Protein AF-A0A3D0S1V7-F1 (afdb_monomer_lite)

Radius of gyration: 27.57 Å; chains: 1; bounding box: 66×27×73 Å

Secondary structure (DSSP, 8-state):
--S-EEEE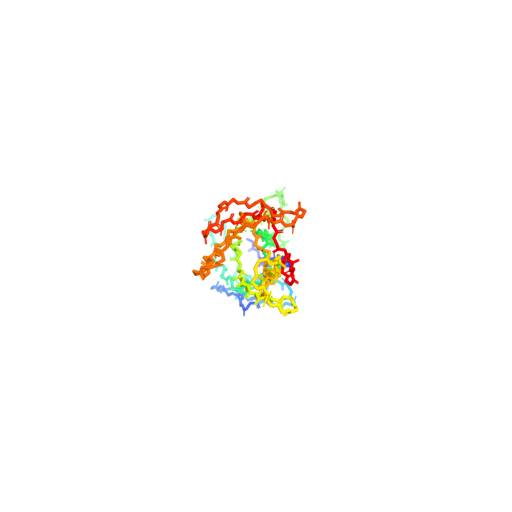EPPTTEEEEEEEETTEEEEEETTEEEEEESSPPPTT-PPPPEEEEEEEPGGG-SEEEEEEEEE-SS--S-GGGSEEEEEEE------EEEEEEEES---TTS--EEEEEEEE-SSS-B-S-EEEEEEPPTT--------SSEEEEESSEEEEEE-S-B-TT-B-

Foldseek 3Di:
DAFKKKKKQFDPQWFWDDKDWVQWDWDDDTRIIIITHNDDDDPPDDDTDIDTDTDGGQVCPQKGKIKMFIDDPDDDPCRPPRMDMDMDGDDFFWDKDKDKDWPDDDDQPDDTDIDIKIWTQGSFKAADFDKDKDAADPPDWDPDDDDDQWDWDDIRIIMITRGGIAGNGGMD

Structure (mmCIF, N/CA/C/O backbone):
data_AF-A0A3D0S1V7-F1
#
_entry.id   AF-A0A3D0S1V7-F1
#
loop_
_atom_site.group_PDB
_atom_site.id
_atom_site.type_symbol
_atom_site.label_atom_id
_atom_site.label_alt_id
_atom_site.label_comp_id
_atom_site.label_asym_id
_atom_site.label_entity_id
_atom_site.label_seq_id
_atom_site.pdbx_PDB_ins_code
_atom_site.Cartn_x
_atom_site.Cartn_y
_atom_site.Cartn_z
_atom_site.occupancy
_atom_site.B_iso_or_equiv
_atom_site.auth_seq_id
_atom_site.auth_comp_id
_atom_site.auth_asym_id
_atom_site.auth_atom_id
_atom_site.pdbx_PDB_model_num
ATOM 1 N N . ALA A 1 1 ? 24.961 5.304 -29.636 1.00 88.75 1 ALA A N 1
ATOM 2 C CA . ALA A 1 1 ? 24.845 3.861 -29.354 1.00 88.75 1 ALA A CA 1
ATOM 3 C C . ALA A 1 1 ? 23.984 3.173 -30.418 1.00 88.75 1 ALA A C 1
ATOM 5 O O . ALA A 1 1 ? 23.313 3.859 -31.183 1.00 88.75 1 ALA A O 1
ATOM 6 N N . ARG A 1 2 ? 24.039 1.843 -30.512 1.00 93.00 2 ARG A N 1
ATOM 7 C CA . ARG A 1 2 ? 23.114 1.007 -31.298 1.00 93.00 2 ARG A CA 1
ATOM 8 C C . ARG A 1 2 ? 22.532 -0.050 -30.373 1.00 93.00 2 ARG A C 1
ATOM 10 O O . ARG A 1 2 ? 23.188 -0.364 -29.380 1.00 93.00 2 ARG A O 1
ATOM 17 N N . ASP A 1 3 ? 21.337 -0.529 -30.707 1.00 93.56 3 ASP A N 1
ATOM 18 C CA . ASP A 1 3 ? 20.639 -1.565 -29.940 1.00 93.56 3 ASP A CA 1
ATOM 19 C C . ASP A 1 3 ? 20.537 -1.169 -28.461 1.00 93.56 3 ASP A C 1
ATOM 21 O O . ASP A 1 3 ? 20.912 -1.917 -27.561 1.00 93.56 3 ASP A O 1
ATOM 25 N N . VAL A 1 4 ? 20.113 0.082 -28.228 1.00 97.69 4 VAL A N 1
ATOM 26 C CA . VAL A 1 4 ? 19.873 0.584 -26.874 1.00 97.69 4 VAL A CA 1
ATOM 27 C C . VAL A 1 4 ? 18.679 -0.172 -26.314 1.00 97.69 4 VAL A C 1
ATOM 29 O O . VAL A 1 4 ? 17.628 -0.222 -26.954 1.00 97.69 4 VAL A O 1
ATOM 32 N N . MET A 1 5 ? 18.857 -0.749 -25.136 1.00 97.81 5 MET A N 1
ATOM 33 C CA . MET A 1 5 ? 17.870 -1.572 -24.461 1.00 97.81 5 MET A CA 1
ATOM 34 C C . MET A 1 5 ? 17.679 -1.049 -23.045 1.00 97.81 5 MET A C 1
ATOM 36 O O . MET A 1 5 ? 18.660 -0.859 -22.335 1.00 97.81 5 MET A O 1
ATOM 40 N N . VAL A 1 6 ? 16.434 -0.824 -22.648 1.00 98.44 6 VAL A N 1
ATOM 41 C CA . VAL A 1 6 ? 16.052 -0.539 -21.266 1.00 98.44 6 VAL A CA 1
ATOM 42 C C . VAL A 1 6 ? 15.356 -1.773 -20.721 1.00 98.44 6 VAL A C 1
ATOM 44 O O . VAL A 1 6 ? 14.426 -2.274 -21.353 1.00 98.44 6 VAL A O 1
ATOM 47 N N . VAL A 1 7 ? 15.821 -2.258 -19.577 1.00 98.19 7 VAL A N 1
ATOM 48 C CA . VAL A 1 7 ? 15.193 -3.338 -18.821 1.00 98.19 7 VAL A CA 1
ATOM 49 C C . VAL A 1 7 ? 14.673 -2.751 -17.519 1.00 98.19 7 VAL A C 1
ATOM 51 O O . VAL A 1 7 ? 15.414 -2.098 -16.790 1.00 98.19 7 VAL A O 1
ATOM 54 N N . ASP A 1 8 ? 13.401 -2.979 -17.231 1.00 98.38 8 ASP A N 1
ATOM 55 C CA . ASP A 1 8 ? 12.745 -2.562 -15.996 1.00 98.38 8 ASP A CA 1
ATOM 56 C C . ASP A 1 8 ? 12.045 -3.783 -15.396 1.00 98.38 8 ASP A C 1
ATOM 58 O O . ASP A 1 8 ? 11.167 -4.375 -16.022 1.00 98.38 8 ASP A O 1
ATOM 62 N N . THR A 1 9 ? 12.485 -4.213 -14.214 1.00 96.38 9 THR A N 1
ATOM 63 C CA . THR A 1 9 ? 11.834 -5.316 -13.500 1.00 96.38 9 THR A CA 1
ATOM 64 C C . THR A 1 9 ? 10.939 -4.730 -12.430 1.00 96.38 9 THR A C 1
ATOM 66 O O . THR A 1 9 ? 11.414 -4.337 -11.362 1.00 96.38 9 THR A O 1
ATOM 69 N N . LEU A 1 10 ? 9.636 -4.729 -12.702 1.00 97.56 10 LEU A N 1
ATOM 70 C CA . LEU A 1 10 ? 8.665 -4.171 -11.782 1.00 97.56 10 LEU A CA 1
ATOM 71 C C . LEU A 1 10 ? 8.685 -4.943 -10.446 1.00 97.56 10 LEU A C 1
ATOM 73 O O . LEU A 1 10 ? 8.660 -6.182 -10.425 1.00 97.56 10 LEU A O 1
ATOM 77 N N . PRO A 1 11 ? 8.737 -4.238 -9.305 1.00 97.88 11 PRO A N 1
ATOM 78 C CA . PRO A 1 11 ? 8.690 -4.849 -7.983 1.00 97.88 11 PRO A CA 1
ATOM 79 C C . PRO A 1 11 ? 7.321 -5.485 -7.697 1.00 97.88 11 PRO A C 1
ATOM 81 O O . PRO A 1 11 ? 6.319 -5.241 -8.373 1.00 97.88 11 PRO A O 1
ATOM 84 N N . GLU A 1 12 ? 7.257 -6.310 -6.650 1.00 96.44 12 GLU A N 1
ATOM 85 C CA . GLU A 1 12 ? 5.977 -6.820 -6.150 1.00 96.44 12 GLU A CA 1
ATOM 86 C C . GLU A 1 12 ? 5.028 -5.659 -5.809 1.00 96.44 12 GLU A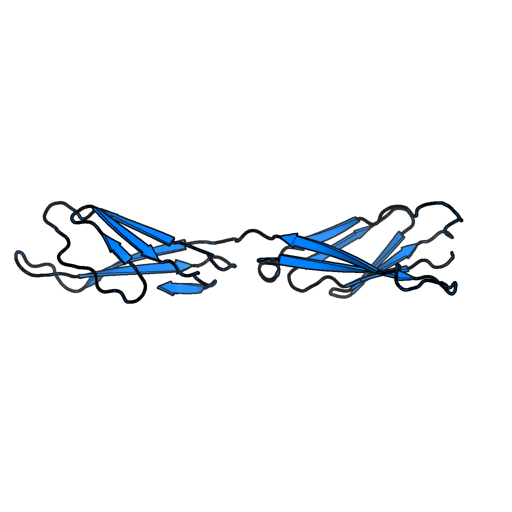 C 1
ATOM 88 O O . GLU A 1 12 ? 5.435 -4.639 -5.255 1.00 96.44 12 GLU A O 1
ATOM 93 N N . GLY A 1 13 ? 3.750 -5.817 -6.155 1.00 97.00 13 GLY A N 1
ATOM 94 C CA . GLY A 1 13 ? 2.737 -4.787 -5.953 1.00 97.00 13 GLY A CA 1
ATOM 95 C C . GLY A 1 13 ? 2.512 -3.869 -7.154 1.00 97.00 13 GLY A C 1
ATOM 96 O O . GLY A 1 13 ? 1.545 -3.111 -7.134 1.00 97.00 13 GLY A O 1
ATOM 97 N N . LEU A 1 14 ? 3.330 -3.948 -8.207 1.00 98.19 14 LEU A N 1
ATOM 98 C CA . LEU A 1 14 ? 3.081 -3.273 -9.482 1.00 98.19 14 LEU A CA 1
ATOM 99 C C . LEU A 1 14 ? 2.879 -4.316 -10.578 1.00 98.19 14 LEU A C 1
ATOM 101 O O . LEU A 1 14 ? 3.825 -4.966 -10.980 1.00 98.19 14 LEU A O 1
ATOM 105 N N . THR A 1 15 ? 1.661 -4.468 -11.092 1.00 97.75 15 THR A N 1
ATOM 106 C CA . THR A 1 15 ? 1.410 -5.339 -12.252 1.00 97.75 15 THR A CA 1
ATOM 107 C C . THR A 1 15 ? 1.539 -4.520 -13.544 1.00 97.75 15 THR A C 1
ATOM 109 O O . THR A 1 15 ? 0.859 -3.494 -13.658 1.00 97.75 15 THR A O 1
ATOM 112 N N . PRO A 1 16 ? 2.337 -4.932 -14.547 1.00 97.38 16 PRO A N 1
ATOM 113 C CA . PRO A 1 16 ? 2.440 -4.188 -15.801 1.00 97.38 16 PRO A CA 1
ATOM 114 C C . PRO A 1 16 ? 1.124 -4.194 -16.581 1.00 97.38 16 PRO A C 1
ATOM 116 O O . PRO A 1 16 ? 0.393 -5.185 -16.620 1.00 97.38 16 PRO A O 1
ATOM 119 N N . VAL A 1 17 ? 0.816 -3.056 -17.204 1.00 97.69 17 VAL A N 1
ATOM 120 C CA . VAL A 1 17 ? -0.353 -2.874 -18.081 1.00 97.69 17 VAL A CA 1
ATOM 121 C C . VAL A 1 17 ? 0.076 -2.530 -19.504 1.00 97.69 17 VAL A C 1
ATOM 123 O O . VAL A 1 17 ? -0.553 -2.995 -20.454 1.00 97.69 17 VAL A O 1
ATOM 126 N N . SER A 1 18 ? 1.079 -1.659 -19.645 1.00 97.00 18 SER A N 1
ATOM 127 C CA . SER A 1 18 ? 1.686 -1.333 -20.936 1.00 97.00 18 SER A CA 1
ATOM 128 C C . SER A 1 18 ? 3.014 -0.595 -20.763 1.00 97.00 18 SER A C 1
ATOM 130 O O . SER A 1 18 ? 3.055 0.382 -20.013 1.00 97.00 18 SER A O 1
ATOM 132 N N . ALA A 1 19 ? 4.021 -0.920 -21.565 1.00 98.00 19 ALA A N 1
ATOM 133 C CA . ALA A 1 19 ? 5.202 -0.092 -21.809 1.00 98.00 19 ALA A CA 1
ATOM 134 C C . ALA A 1 19 ? 5.229 0.399 -23.266 1.00 98.00 19 ALA A C 1
ATOM 136 O O . ALA A 1 19 ? 5.141 -0.389 -24.207 1.00 98.00 19 ALA A O 1
ATOM 137 N N . THR A 1 20 ? 5.315 1.715 -23.479 1.00 97.75 20 THR A N 1
ATOM 138 C CA . THR A 1 20 ? 5.292 2.304 -24.831 1.00 97.75 20 THR A CA 1
ATOM 139 C C . THR A 1 20 ? 6.188 3.530 -24.937 1.00 97.75 20 THR A C 1
ATOM 141 O O . THR A 1 20 ? 6.325 4.285 -23.983 1.00 97.75 20 THR A O 1
ATOM 144 N N . GLY A 1 21 ? 6.764 3.774 -26.110 1.00 97.69 21 GLY A N 1
ATOM 145 C CA . GLY A 1 21 ? 7.543 4.976 -26.394 1.00 97.69 21 GLY A CA 1
ATOM 146 C C . GLY A 1 21 ? 7.731 5.152 -27.896 1.00 97.69 21 GLY A C 1
ATOM 147 O O . GLY A 1 21 ? 7.653 4.183 -28.654 1.00 97.69 21 GLY A O 1
ATOM 148 N N . ASP A 1 22 ? 7.965 6.384 -28.344 1.00 97.88 22 ASP A N 1
ATOM 149 C CA . ASP A 1 22 ? 8.246 6.642 -29.759 1.00 97.88 22 ASP A CA 1
ATOM 150 C C . ASP A 1 22 ? 9.560 5.958 -30.166 1.00 97.88 22 ASP A C 1
ATOM 152 O O . ASP A 1 22 ? 10.566 6.099 -29.479 1.00 97.88 22 ASP A O 1
ATOM 156 N N . ASP A 1 23 ? 9.556 5.229 -31.287 1.00 97.75 23 ASP A N 1
ATOM 157 C CA . ASP A 1 23 ? 10.703 4.440 -31.784 1.00 97.75 23 ASP A CA 1
ATOM 158 C C . ASP A 1 23 ? 11.169 3.301 -30.852 1.00 97.75 23 ASP A C 1
ATOM 160 O O . ASP A 1 23 ? 12.147 2.618 -31.149 1.00 97.75 23 ASP A O 1
ATOM 164 N N . TRP A 1 24 ? 10.448 3.039 -29.760 1.00 98.38 24 TRP A N 1
ATOM 165 C CA . TRP A 1 24 ? 10.691 1.901 -28.880 1.00 98.38 24 TRP A CA 1
ATOM 166 C C . TRP A 1 24 ? 9.807 0.717 -29.261 1.00 98.38 24 TRP A C 1
ATOM 168 O O . TRP A 1 24 ? 8.620 0.859 -29.557 1.00 98.38 24 TRP A O 1
ATOM 178 N N . THR A 1 25 ? 10.382 -0.479 -29.214 1.00 98.31 25 THR A N 1
ATOM 179 C CA . THR A 1 25 ? 9.630 -1.737 -29.195 1.00 98.31 25 THR A CA 1
ATOM 180 C C . THR A 1 25 ? 9.791 -2.352 -27.817 1.00 98.31 25 THR A C 1
ATOM 182 O O . THR A 1 25 ? 10.901 -2.735 -27.460 1.00 98.31 25 THR A O 1
ATOM 185 N N . CYS A 1 26 ? 8.703 -2.415 -27.053 1.00 98.25 26 CYS A N 1
ATOM 186 C CA . CYS A 1 26 ? 8.694 -2.972 -25.705 1.00 98.25 26 CYS A CA 1
ATOM 187 C C . CYS A 1 26 ? 8.015 -4.344 -25.683 1.00 98.25 26 CYS A C 1
ATOM 189 O O . CYS A 1 26 ? 6.974 -4.526 -26.318 1.00 98.25 26 CYS A O 1
ATOM 191 N N . ASP A 1 27 ? 8.618 -5.278 -24.958 1.00 97.88 27 ASP A N 1
ATOM 192 C CA . ASP A 1 27 ? 8.095 -6.606 -24.653 1.00 97.88 27 ASP A CA 1
ATOM 193 C C . ASP A 1 27 ? 7.871 -6.732 -23.143 1.00 97.88 27 ASP A C 1
ATOM 195 O O . ASP A 1 27 ? 8.627 -6.166 -22.350 1.00 97.88 27 ASP A O 1
ATOM 199 N N . GLU A 1 28 ? 6.817 -7.449 -22.763 1.00 97.25 28 GLU A N 1
ATOM 200 C CA . GLU A 1 28 ? 6.402 -7.627 -21.370 1.00 97.25 28 GLU A CA 1
ATOM 201 C C . GLU A 1 28 ? 6.370 -9.127 -21.059 1.00 97.25 28 GLU A C 1
ATOM 203 O O . GLU A 1 28 ? 5.535 -9.858 -21.603 1.00 97.25 28 GLU A O 1
ATOM 208 N N . ASP A 1 29 ? 7.256 -9.591 -20.175 1.00 96.56 29 ASP A N 1
ATOM 209 C CA . ASP A 1 29 ? 7.287 -10.977 -19.696 1.00 96.56 29 ASP A CA 1
ATOM 210 C C . ASP A 1 29 ? 7.152 -11.018 -18.169 1.00 96.56 29 ASP A C 1
ATOM 212 O O . ASP A 1 29 ? 8.102 -10.857 -17.399 1.00 96.56 29 ASP A O 1
ATOM 216 N N . GLY A 1 30 ? 5.918 -11.209 -17.700 1.00 95.12 30 GLY A N 1
ATOM 217 C CA . GLY A 1 30 ? 5.616 -11.187 -16.272 1.00 95.12 30 GLY A CA 1
ATOM 218 C C . GLY A 1 30 ? 5.819 -9.794 -15.677 1.00 95.12 30 GLY A C 1
ATOM 219 O O . GLY A 1 30 ? 5.006 -8.919 -15.931 1.00 95.12 30 GLY A O 1
ATOM 220 N N . GLN A 1 31 ? 6.856 -9.626 -14.854 1.00 96.31 31 GLN A N 1
ATOM 221 C CA . GLN A 1 31 ? 7.249 -8.352 -14.226 1.00 96.31 31 GLN A CA 1
ATOM 222 C C . GLN A 1 31 ? 8.360 -7.633 -15.012 1.00 96.31 31 GLN A C 1
ATOM 224 O O . GLN A 1 31 ? 8.647 -6.473 -14.734 1.00 96.31 31 GLN A O 1
ATOM 229 N N . GLU A 1 32 ? 9.026 -8.322 -15.943 1.00 97.50 32 GLU A N 1
ATOM 230 C CA . GLU A 1 32 ? 10.156 -7.772 -16.689 1.00 97.50 32 GLU A CA 1
ATOM 231 C C . GLU A 1 32 ? 9.654 -7.077 -17.958 1.00 97.50 32 GLU A C 1
ATOM 233 O O . GLU A 1 32 ? 8.974 -7.671 -18.798 1.00 97.50 32 GLU A O 1
ATOM 238 N N . LEU A 1 33 ? 9.994 -5.800 -18.089 1.00 98.25 33 LEU A N 1
ATOM 239 C CA . LEU A 1 33 ? 9.754 -4.968 -19.255 1.00 98.25 33 LEU A CA 1
ATOM 240 C C . LEU A 1 33 ? 11.079 -4.776 -19.981 1.00 98.25 33 LEU A C 1
ATOM 242 O O . LEU A 1 33 ? 12.041 -4.281 -19.399 1.00 98.25 33 LEU A O 1
ATOM 246 N N . THR A 1 34 ? 11.129 -5.127 -21.262 1.00 98.31 34 THR A N 1
ATOM 247 C CA . THR A 1 34 ? 12.311 -4.898 -22.101 1.00 98.31 34 THR A CA 1
ATOM 248 C C . THR A 1 34 ? 11.942 -4.022 -23.285 1.00 98.31 34 THR A C 1
ATOM 250 O O . THR A 1 34 ? 11.201 -4.444 -24.168 1.00 98.31 34 THR A O 1
ATOM 253 N N . CYS A 1 35 ? 12.486 -2.810 -23.341 1.00 98.56 35 CYS A N 1
ATOM 254 C CA . CYS A 1 35 ? 12.280 -1.864 -24.431 1.00 98.56 35 CYS A CA 1
ATOM 255 C C . CYS A 1 35 ? 13.556 -1.702 -25.254 1.00 98.56 35 CYS A C 1
ATOM 257 O O . CYS A 1 35 ? 14.604 -1.364 -24.716 1.00 98.56 35 CYS A O 1
ATOM 259 N N . VAL A 1 36 ? 13.466 -1.884 -26.572 1.00 98.44 36 VAL A N 1
ATOM 260 C CA . VAL A 1 36 ? 14.585 -1.703 -27.508 1.00 98.44 36 VAL A CA 1
ATOM 261 C C . VAL A 1 36 ? 14.323 -0.509 -28.419 1.00 98.44 36 VAL A C 1
ATOM 263 O O . VAL A 1 36 ? 13.259 -0.417 -29.038 1.00 98.44 36 VAL A O 1
ATOM 266 N N . LEU A 1 37 ? 15.293 0.399 -28.512 1.00 98.50 37 LEU A N 1
ATOM 267 C CA . LEU A 1 37 ? 15.232 1.567 -29.385 1.00 98.50 37 LEU A CA 1
ATOM 268 C C . LEU A 1 37 ? 15.533 1.156 -30.830 1.00 98.50 37 LEU A C 1
ATOM 270 O O . LEU A 1 37 ? 16.569 0.551 -31.113 1.00 98.50 37 LEU A O 1
ATOM 274 N N . GLY A 1 38 ? 14.645 1.509 -31.757 1.00 97.25 38 GLY A N 1
ATOM 275 C CA . GLY A 1 38 ? 14.759 1.151 -33.169 1.00 97.25 38 GLY A CA 1
ATOM 276 C C . GLY A 1 38 ? 15.899 1.870 -33.890 1.00 97.25 38 GLY A C 1
ATOM 277 O O . GLY A 1 38 ? 16.607 1.267 -34.704 1.00 97.25 38 GLY A O 1
ATOM 278 N N . SER A 1 39 ? 16.103 3.155 -33.599 1.00 96.56 39 SER A N 1
ATOM 279 C CA . SER A 1 39 ? 17.154 3.965 -34.216 1.00 96.56 39 SER A CA 1
ATOM 280 C C . SER A 1 39 ? 18.421 4.043 -33.356 1.00 96.56 39 SER A C 1
ATOM 282 O O . SER A 1 39 ? 18.358 4.072 -32.129 1.00 96.56 39 SER A O 1
ATOM 284 N N . PRO A 1 40 ? 19.613 4.166 -33.970 1.00 95.88 40 PRO A N 1
ATOM 285 C CA . PRO A 1 40 ? 20.826 4.482 -33.227 1.00 95.88 40 PRO A CA 1
ATOM 286 C C . PRO A 1 40 ? 20.708 5.823 -32.496 1.00 95.88 40 PRO A C 1
ATOM 288 O O . PRO A 1 40 ? 20.364 6.835 -33.108 1.00 95.88 40 PRO A O 1
ATOM 291 N N . LEU A 1 41 ? 21.095 5.850 -31.222 1.00 96.69 41 LEU A N 1
ATOM 292 C CA . LEU A 1 41 ? 21.165 7.082 -30.441 1.00 96.69 41 LEU A CA 1
ATOM 293 C C . LEU A 1 41 ? 22.434 7.870 -30.799 1.00 96.69 41 LEU A C 1
ATOM 295 O O . LEU A 1 41 ? 23.547 7.328 -30.738 1.00 96.69 41 LEU A O 1
ATOM 299 N N . ALA A 1 42 ? 22.280 9.132 -31.194 1.00 96.12 42 ALA A N 1
ATOM 300 C CA . ALA A 1 42 ? 23.397 10.006 -31.540 1.00 96.12 42 ALA A CA 1
ATOM 301 C C . ALA A 1 42 ? 24.087 10.570 -30.277 1.00 96.12 42 ALA A C 1
ATOM 303 O O . ALA A 1 42 ? 23.493 10.579 -29.202 1.00 96.12 42 ALA A O 1
ATOM 304 N N . PRO A 1 43 ? 25.350 11.026 -30.377 1.00 95.50 43 PRO A N 1
ATOM 305 C CA . PRO A 1 43 ? 25.994 11.753 -29.284 1.00 95.50 43 PRO A CA 1
ATOM 306 C C . PRO A 1 43 ? 25.234 13.039 -28.936 1.00 95.50 43 PRO A C 1
ATOM 308 O O . PRO A 1 43 ? 24.727 13.704 -29.840 1.00 95.50 43 PRO A O 1
ATOM 311 N N . ASP A 1 44 ? 25.221 13.399 -27.649 1.00 95.19 44 ASP A N 1
ATOM 312 C CA . ASP A 1 44 ? 24.614 14.629 -27.114 1.00 95.19 44 ASP A CA 1
ATOM 313 C C . ASP A 1 44 ? 23.108 14.785 -27.427 1.00 95.19 44 ASP A C 1
ATOM 315 O O . ASP A 1 44 ? 22.608 15.899 -27.607 1.00 95.19 44 ASP A O 1
ATOM 319 N N . THR A 1 45 ? 22.380 13.666 -27.513 1.00 96.88 45 THR A N 1
ATOM 320 C CA . THR A 1 45 ? 20.923 13.636 -27.718 1.00 96.88 45 THR A CA 1
ATOM 321 C C . THR A 1 45 ? 20.245 12.654 -26.777 1.00 96.88 45 THR A C 1
ATOM 323 O O . THR A 1 45 ? 20.808 11.597 -26.500 1.00 96.88 45 THR A O 1
ATOM 326 N N . ASP A 1 46 ? 19.007 12.959 -26.397 1.00 96.50 46 ASP A N 1
ATOM 327 C CA . ASP A 1 46 ? 18.160 12.066 -25.609 1.00 96.50 46 ASP A CA 1
ATOM 328 C C . ASP A 1 46 ? 17.365 11.117 -26.515 1.00 96.50 46 ASP A C 1
ATOM 330 O O . ASP A 1 46 ? 16.921 11.493 -27.607 1.00 96.50 46 ASP A O 1
ATOM 334 N N . ALA A 1 47 ? 17.160 9.885 -26.050 1.00 97.31 47 ALA A N 1
ATOM 335 C CA . ALA A 1 47 ? 16.168 8.999 -26.645 1.00 97.31 47 ALA A CA 1
ATOM 336 C C . ALA A 1 47 ? 14.747 9.508 -26.318 1.00 97.31 47 ALA A C 1
ATOM 338 O O . ALA A 1 47 ? 14.557 10.196 -25.310 1.00 97.31 47 ALA A O 1
ATOM 339 N N . PRO A 1 48 ? 13.727 9.178 -27.130 1.00 97.81 48 PRO A N 1
ATOM 340 C CA . PRO A 1 48 ? 12.343 9.449 -26.757 1.00 97.81 48 PRO A CA 1
ATOM 341 C C . PRO A 1 48 ? 11.988 8.777 -25.419 1.00 97.81 48 PRO A C 1
ATOM 343 O O . PRO A 1 48 ? 12.524 7.708 -25.123 1.00 97.81 48 PRO A O 1
ATOM 346 N N . PRO A 1 49 ? 11.085 9.355 -24.611 1.00 98.00 49 PRO A N 1
ATOM 347 C CA . PRO A 1 49 ? 10.716 8.770 -23.328 1.00 98.00 49 PRO A CA 1
ATOM 348 C C . PRO A 1 49 ? 9.928 7.464 -23.504 1.00 98.00 49 PRO A C 1
ATOM 350 O O . PRO A 1 49 ? 9.122 7.328 -24.428 1.00 98.00 49 PRO A O 1
ATOM 353 N N . ILE A 1 50 ? 10.114 6.544 -22.558 1.00 98.44 50 ILE A N 1
ATOM 354 C CA . ILE A 1 50 ? 9.270 5.359 -22.377 1.00 98.44 50 ILE A CA 1
ATOM 355 C C . ILE A 1 50 ? 8.235 5.688 -21.297 1.00 98.44 50 ILE A C 1
ATOM 357 O O . ILE A 1 50 ? 8.568 6.196 -20.230 1.00 98.44 50 ILE A O 1
ATOM 361 N N . THR A 1 51 ? 6.966 5.422 -21.581 1.00 98.25 51 THR A N 1
ATOM 362 C CA . THR A 1 51 ? 5.85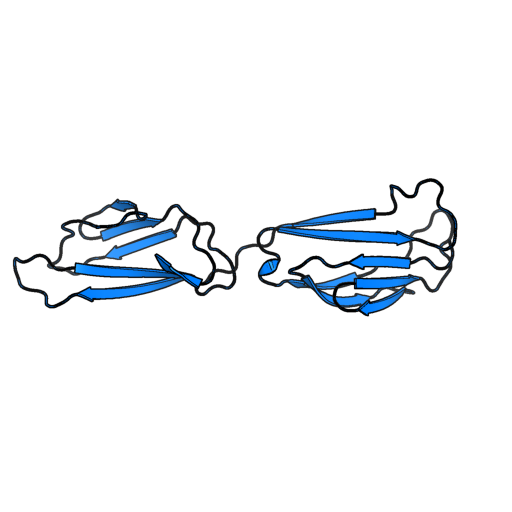7 5.501 -20.629 1.00 98.25 51 THR A CA 1
ATOM 363 C C . THR A 1 51 ? 5.455 4.092 -20.224 1.00 98.25 51 THR A C 1
ATOM 365 O O . THR A 1 51 ? 4.955 3.325 -21.052 1.00 98.25 51 THR A O 1
ATOM 368 N N . VAL A 1 52 ? 5.632 3.783 -18.943 1.00 98.12 52 VAL A N 1
ATOM 369 C CA . VAL A 1 52 ? 5.175 2.540 -18.321 1.00 98.12 52 VAL A CA 1
ATOM 370 C C . VAL A 1 52 ? 3.887 2.821 -17.548 1.00 98.12 52 VAL A C 1
ATOM 372 O O . VAL A 1 52 ? 3.803 3.760 -16.760 1.00 98.12 52 VAL A O 1
ATOM 375 N N . THR A 1 53 ? 2.855 2.024 -17.804 1.00 98.12 53 THR A N 1
ATOM 376 C CA . THR A 1 53 ? 1.595 2.022 -17.057 1.00 98.12 53 THR A CA 1
ATOM 377 C C . THR A 1 53 ? 1.513 0.731 -16.265 1.00 98.12 53 THR A C 1
ATOM 379 O O . THR A 1 53 ? 1.660 -0.352 -16.830 1.00 98.12 53 THR A O 1
ATOM 382 N N . VAL A 1 54 ? 1.235 0.857 -14.970 1.00 98.38 54 VAL A N 1
ATOM 383 C CA . VAL A 1 54 ? 1.118 -0.260 -14.030 1.00 98.38 54 VAL A CA 1
ATOM 384 C C . VAL A 1 54 ? -0.207 -0.194 -13.278 1.00 98.38 54 VAL A C 1
ATOM 386 O O . VAL A 1 54 ? -0.770 0.882 -13.058 1.00 98.38 54 VAL A O 1
ATOM 389 N N . LEU A 1 55 ? -0.706 -1.351 -12.864 1.00 98.00 55 LEU A N 1
ATOM 390 C CA . LEU A 1 55 ? -1.738 -1.480 -11.850 1.00 98.00 55 LEU A CA 1
ATOM 391 C C . LEU A 1 55 ? -1.054 -1.564 -10.483 1.00 98.00 55 LEU A C 1
ATOM 393 O O . LEU A 1 55 ? -0.255 -2.465 -10.248 1.00 98.00 55 LEU A O 1
ATOM 397 N N . VAL A 1 56 ? -1.393 -0.639 -9.585 1.00 98.06 56 VAL A N 1
ATOM 398 C CA . VAL A 1 56 ? -0.906 -0.647 -8.199 1.00 98.06 56 VAL A CA 1
ATOM 399 C C . VAL A 1 56 ? -1.779 -1.582 -7.366 1.00 98.06 56 VAL A C 1
ATOM 401 O O . VAL A 1 56 ? -2.980 -1.354 -7.205 1.00 98.06 56 VAL A O 1
ATOM 404 N N . GLU A 1 57 ? -1.174 -2.638 -6.844 1.00 97.81 57 GLU A N 1
ATOM 405 C CA . GLU A 1 57 ? -1.801 -3.662 -6.018 1.00 97.81 57 GLU A CA 1
ATOM 406 C C . GLU A 1 57 ? -1.533 -3.423 -4.522 1.00 97.81 57 GLU A C 1
ATOM 408 O O . GLU A 1 57 ? -0.609 -2.693 -4.158 1.00 97.81 57 GLU A O 1
ATOM 413 N N . PRO A 1 58 ? -2.302 -4.053 -3.612 1.00 97.38 58 PRO A N 1
ATOM 414 C CA . PRO A 1 58 ? -2.141 -3.852 -2.170 1.00 97.38 58 PRO A CA 1
ATOM 415 C C . PRO A 1 58 ? -0.738 -4.154 -1.632 1.00 97.38 58 PRO A C 1
ATOM 417 O O . PRO A 1 58 ? -0.336 -3.559 -0.638 1.00 97.38 58 PRO A O 1
ATOM 420 N N . ALA A 1 59 ? 0.014 -5.044 -2.286 1.00 96.88 59 ALA A N 1
ATOM 421 C CA . ALA A 1 59 ? 1.382 -5.381 -1.895 1.00 96.88 59 ALA A CA 1
ATOM 422 C C . ALA A 1 59 ? 2.385 -4.225 -2.089 1.00 96.88 59 ALA A C 1
ATOM 424 O O . ALA A 1 59 ? 3.461 -4.268 -1.506 1.00 96.88 59 ALA A O 1
ATOM 425 N N . ALA A 1 60 ? 2.028 -3.175 -2.842 1.00 98.06 60 ALA A N 1
ATOM 426 C CA . ALA A 1 60 ? 2.844 -1.966 -2.965 1.00 98.06 60 ALA A CA 1
ATOM 427 C C . ALA A 1 60 ? 2.734 -1.036 -1.739 1.00 98.06 60 ALA A C 1
ATOM 429 O O . ALA A 1 60 ? 3.482 -0.067 -1.620 1.00 98.06 60 ALA A O 1
ATOM 430 N N . TYR A 1 61 ? 1.783 -1.287 -0.832 1.00 97.62 61 TYR A N 1
ATOM 431 C CA . TYR A 1 61 ? 1.686 -0.562 0.431 1.00 97.62 61 TYR A CA 1
ATOM 432 C C . TYR A 1 61 ? 2.788 -1.014 1.409 1.00 97.62 61 TYR A C 1
ATOM 434 O O . TYR A 1 61 ? 2.971 -2.219 1.590 1.00 97.62 61 TYR A O 1
ATOM 442 N N . PRO A 1 62 ? 3.468 -0.095 2.122 1.00 97.38 62 PRO A N 1
ATOM 443 C CA . PRO A 1 62 ? 3.275 1.362 2.124 1.00 97.38 62 PRO A CA 1
ATOM 444 C C . PRO A 1 62 ? 4.168 2.109 1.127 1.00 97.38 62 PRO A C 1
ATOM 446 O O . PRO A 1 62 ? 3.971 3.303 0.898 1.00 97.38 62 PRO A O 1
ATOM 449 N N . THR A 1 63 ? 5.171 1.433 0.577 1.00 97.62 63 THR A N 1
ATOM 450 C CA . THR A 1 63 ? 6.160 1.998 -0.337 1.00 97.62 63 THR A CA 1
ATOM 451 C C . THR A 1 63 ? 6.586 0.950 -1.344 1.00 97.62 63 THR A C 1
ATOM 453 O O . THR A 1 63 ? 6.698 -0.230 -1.010 1.00 97.62 63 THR A O 1
ATOM 456 N N . VAL A 1 64 ? 6.904 1.400 -2.549 1.00 98.00 64 VAL A N 1
ATOM 457 C CA . VAL A 1 64 ? 7.456 0.551 -3.599 1.00 98.00 64 VAL A CA 1
ATOM 458 C C . VAL A 1 64 ? 8.544 1.313 -4.348 1.00 98.00 64 VAL A C 1
ATOM 460 O O . VAL A 1 64 ? 8.402 2.513 -4.587 1.00 98.00 64 VAL A O 1
ATOM 463 N N . THR A 1 65 ? 9.632 0.622 -4.685 1.00 98.06 65 THR A N 1
ATOM 464 C CA . THR A 1 65 ? 10.782 1.186 -5.402 1.00 98.06 65 THR A CA 1
ATOM 465 C C . THR A 1 65 ? 10.926 0.474 -6.733 1.00 98.06 65 THR A C 1
ATOM 467 O O . THR A 1 65 ? 11.130 -0.740 -6.755 1.00 98.06 65 THR A O 1
ATOM 470 N N . ASN A 1 66 ? 10.805 1.220 -7.827 1.00 97.94 66 ASN A N 1
ATOM 471 C CA . ASN A 1 66 ? 11.020 0.707 -9.174 1.00 97.94 66 ASN A CA 1
ATOM 472 C C . ASN A 1 66 ? 12.463 0.964 -9.611 1.00 97.94 66 ASN A C 1
ATOM 474 O O . ASN A 1 66 ? 12.964 2.056 -9.358 1.00 97.94 66 ASN A O 1
ATOM 478 N N . LEU A 1 67 ? 13.110 0.002 -10.271 1.00 97.38 67 LEU A N 1
ATOM 479 C CA . LEU A 1 67 ? 14.492 0.124 -10.745 1.00 97.38 67 LEU A CA 1
ATOM 480 C C . LEU A 1 67 ? 14.566 -0.247 -12.223 1.00 97.38 67 LEU A C 1
ATOM 482 O O . LEU A 1 67 ? 14.169 -1.345 -12.609 1.00 97.38 67 LEU A O 1
ATOM 486 N N . ALA A 1 68 ? 15.154 0.643 -13.020 1.00 98.00 68 ALA A N 1
ATOM 487 C CA . ALA A 1 68 ? 15.410 0.412 -14.435 1.00 98.00 68 ALA A CA 1
ATOM 488 C C . ALA A 1 68 ? 16.911 0.474 -14.745 1.00 98.00 68 ALA A C 1
ATOM 490 O O . ALA A 1 68 ? 17.662 1.236 -14.134 1.00 98.00 68 ALA A O 1
ATOM 491 N N . GLU A 1 69 ? 17.334 -0.316 -15.726 1.00 98.31 69 GLU A N 1
ATOM 492 C CA . GLU A 1 69 ? 18.699 -0.373 -16.245 1.00 98.31 69 GLU A CA 1
ATOM 493 C C . GLU A 1 69 ? 18.699 -0.116 -17.755 1.00 98.31 69 GLU A C 1
ATOM 495 O O . GLU A 1 69 ? 17.841 -0.617 -18.483 1.00 98.31 69 GLU A O 1
ATOM 500 N N . VAL A 1 70 ? 19.677 0.642 -18.250 1.00 98.31 70 VAL A N 1
ATOM 501 C CA . VAL A 1 70 ? 19.909 0.849 -19.683 1.00 98.31 70 VAL A CA 1
ATOM 502 C C . VAL A 1 70 ? 21.216 0.198 -20.128 1.00 98.31 70 VAL A C 1
ATOM 504 O O . VAL A 1 70 ? 22.238 0.248 -19.454 1.00 98.31 70 VAL A O 1
ATOM 507 N N . GLY A 1 71 ? 21.205 -0.397 -21.314 1.00 96.81 71 GLY A N 1
ATOM 508 C CA . GLY A 1 71 ? 22.372 -0.998 -21.942 1.00 96.81 71 GLY A CA 1
ATOM 509 C C . GLY A 1 71 ? 22.411 -0.753 -23.445 1.00 96.81 71 GLY A C 1
ATOM 510 O O . GLY A 1 71 ? 21.468 -0.247 -24.055 1.00 96.81 71 GLY A O 1
ATOM 511 N N . SER A 1 72 ? 23.532 -1.115 -24.068 1.00 96.44 72 SER A N 1
ATOM 512 C CA . SER A 1 72 ? 23.679 -1.135 -25.526 1.00 96.44 72 SER A CA 1
ATOM 513 C C . SER A 1 72 ? 24.756 -2.134 -25.959 1.00 96.44 72 SER A C 1
ATOM 515 O O . SER A 1 72 ? 25.488 -2.663 -25.124 1.00 96.44 72 SER A O 1
ATOM 517 N N . GLU A 1 73 ? 24.916 -2.366 -27.266 1.00 92.88 73 GLU A N 1
ATOM 518 C CA . GLU A 1 73 ? 26.029 -3.184 -27.783 1.00 92.88 73 GLU A CA 1
ATOM 519 C C . GLU A 1 73 ? 27.415 -2.553 -27.557 1.00 92.88 73 GLU A C 1
ATOM 521 O O . GLU A 1 73 ? 28.436 -3.248 -27.549 1.00 92.88 73 GLU A O 1
ATOM 526 N N . ALA A 1 74 ? 27.483 -1.226 -27.430 1.00 92.50 74 ALA A N 1
ATOM 527 C CA . ALA A 1 74 ? 28.744 -0.538 -27.205 1.00 92.50 74 ALA A CA 1
ATOM 528 C C . ALA A 1 74 ? 29.198 -0.737 -25.754 1.00 92.50 74 ALA A C 1
ATOM 530 O O . ALA A 1 74 ? 28.409 -0.592 -24.827 1.00 92.50 74 ALA A O 1
ATOM 531 N N . THR A 1 75 ? 30.487 -1.024 -25.552 1.00 92.88 75 THR A N 1
ATOM 532 C CA . THR A 1 75 ? 31.054 -1.066 -24.201 1.00 92.88 75 THR A CA 1
ATOM 533 C C . THR A 1 75 ? 31.052 0.330 -23.597 1.00 92.88 75 THR A C 1
ATOM 535 O O . THR A 1 75 ?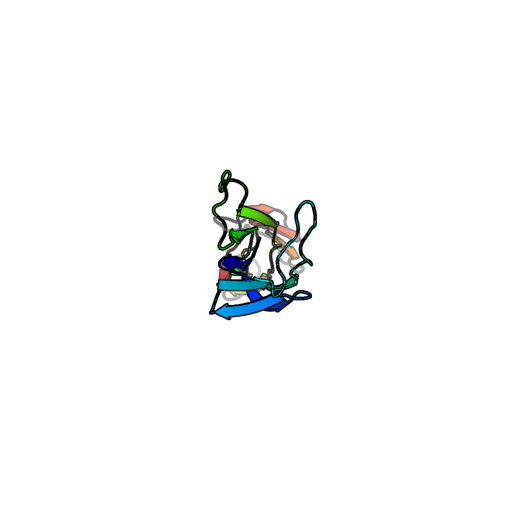 31.756 1.218 -24.083 1.00 92.88 75 THR A O 1
ATOM 538 N N . ASP A 1 76 ? 30.283 0.479 -22.528 1.00 94.94 76 ASP A N 1
ATOM 539 C CA . ASP A 1 76 ? 30.242 1.673 -21.704 1.00 94.94 76 ASP A CA 1
ATOM 540 C C . ASP A 1 76 ? 31.465 1.722 -20.763 1.00 94.94 76 ASP A C 1
ATOM 542 O O . ASP A 1 76 ? 31.722 0.742 -20.052 1.00 94.94 76 ASP A O 1
ATOM 546 N N . PRO A 1 77 ? 32.276 2.796 -20.776 1.00 95.75 77 PRO A N 1
ATOM 547 C CA . PRO A 1 77 ? 33.369 2.967 -19.822 1.00 95.75 77 PRO A CA 1
ATOM 548 C C . PRO A 1 77 ? 32.909 3.251 -18.379 1.00 95.75 77 PRO A C 1
ATOM 550 O O . PRO A 1 77 ? 33.698 3.016 -17.459 1.00 95.75 77 PRO A O 1
ATOM 553 N N . GLU A 1 78 ? 31.677 3.718 -18.165 1.00 96.06 78 GLU A N 1
ATOM 554 C CA . GLU A 1 78 ? 31.138 4.153 -16.872 1.00 96.06 78 GLU A CA 1
ATOM 555 C C . GLU A 1 78 ? 29.824 3.439 -16.474 1.00 96.06 78 GLU A C 1
ATOM 557 O O . GLU A 1 78 ? 28.907 4.081 -15.993 1.00 96.06 78 GLU A O 1
ATOM 562 N N . PRO A 1 79 ? 29.725 2.095 -16.492 1.00 94.56 79 PRO A N 1
ATOM 563 C CA . PRO A 1 79 ? 28.449 1.371 -16.349 1.00 94.56 79 PRO A CA 1
ATOM 564 C C . PRO A 1 79 ? 27.706 1.541 -15.007 1.00 94.56 79 PRO A C 1
ATOM 566 O O . PRO A 1 79 ? 26.649 0.952 -14.815 1.00 94.56 79 PRO A O 1
ATOM 569 N N . ALA A 1 80 ? 28.269 2.274 -14.047 1.00 95.12 80 ALA A N 1
ATOM 570 C CA . ALA A 1 80 ? 27.658 2.514 -12.745 1.00 95.12 80 ALA A CA 1
ATOM 571 C C . ALA A 1 80 ? 26.538 3.570 -12.777 1.00 95.12 80 ALA A C 1
ATOM 573 O O . ALA A 1 80 ? 25.818 3.682 -11.789 1.00 95.12 80 ALA A O 1
ATOM 574 N N . ASP A 1 81 ? 26.411 4.350 -13.854 1.00 96.88 81 ASP A N 1
ATOM 575 C CA . ASP A 1 81 ? 25.333 5.330 -14.046 1.00 96.88 81 ASP A CA 1
ATOM 576 C C . ASP A 1 81 ? 24.200 4.824 -14.958 1.00 96.88 81 ASP A C 1
ATOM 578 O O . ASP A 1 81 ? 23.263 5.561 -15.251 1.00 96.88 81 ASP A O 1
ATOM 582 N N . ASN A 1 82 ? 24.243 3.545 -15.342 1.00 97.50 82 ASN A N 1
ATOM 583 C CA . ASN A 1 82 ? 23.255 2.911 -16.214 1.00 97.50 82 ASN A CA 1
ATOM 584 C C . ASN A 1 82 ? 22.011 2.391 -15.483 1.00 97.50 82 ASN A C 1
ATOM 586 O O . ASN A 1 82 ? 21.173 1.743 -16.102 1.00 97.50 82 ASN A O 1
ATOM 590 N N . THR A 1 83 ? 21.876 2.661 -14.187 1.00 98.00 83 THR A N 1
ATOM 591 C CA . THR A 1 83 ? 20.722 2.257 -13.376 1.00 98.00 83 THR A CA 1
ATOM 592 C C . THR A 1 83 ? 20.150 3.456 -12.643 1.00 98.00 83 THR A C 1
ATOM 594 O O . THR A 1 83 ? 20.920 4.253 -12.102 1.00 98.00 83 THR A O 1
ATOM 597 N N . ASP A 1 84 ? 18.828 3.533 -12.549 1.00 98.25 84 ASP A N 1
ATOM 598 C CA . ASP A 1 84 ? 18.136 4.527 -11.728 1.00 98.25 84 ASP A CA 1
ATOM 599 C C . ASP A 1 84 ? 16.950 3.889 -10.997 1.00 98.25 84 ASP A C 1
ATOM 601 O O . ASP A 1 84 ? 16.383 2.896 -11.465 1.00 98.25 84 ASP A O 1
ATOM 605 N N . GLU A 1 85 ? 16.592 4.448 -9.842 1.00 97.31 85 GLU A N 1
ATOM 606 C CA . GLU A 1 85 ? 15.491 3.965 -9.009 1.00 97.31 85 GLU A CA 1
ATOM 607 C C . GLU A 1 85 ? 14.560 5.101 -8.572 1.00 97.31 85 GLU A C 1
ATOM 609 O O . GLU A 1 85 ? 15.002 6.213 -8.284 1.00 97.31 85 GLU A O 1
ATOM 614 N N . ASP A 1 86 ? 13.261 4.811 -8.489 1.00 97.81 86 ASP A N 1
ATOM 615 C CA . ASP A 1 86 ? 12.245 5.751 -8.011 1.00 97.81 86 ASP A CA 1
ATOM 616 C C . ASP A 1 86 ? 11.381 5.098 -6.928 1.00 97.81 86 ASP A C 1
ATOM 618 O O . ASP A 1 86 ? 10.781 4.041 -7.139 1.00 97.81 86 ASP A O 1
ATOM 622 N N . GLU A 1 87 ? 11.332 5.723 -5.749 1.00 98.06 87 GLU A N 1
ATOM 623 C CA . GLU A 1 87 ? 10.518 5.279 -4.616 1.00 98.06 87 GLU A CA 1
ATOM 624 C C . GLU A 1 87 ? 9.230 6.100 -4.535 1.00 98.06 87 GLU A C 1
ATOM 626 O O . GLU A 1 87 ? 9.249 7.331 -4.452 1.00 98.06 87 GLU A O 1
ATOM 631 N N . VAL A 1 88 ? 8.094 5.407 -4.462 1.00 97.19 88 VAL A N 1
ATOM 632 C CA . VAL A 1 88 ? 6.784 6.026 -4.273 1.00 97.19 88 VAL A CA 1
ATOM 633 C C . VAL A 1 88 ? 6.110 5.519 -3.005 1.00 97.19 88 VAL A C 1
ATOM 635 O O . VAL A 1 88 ? 6.133 4.334 -2.673 1.00 97.19 88 VAL A O 1
ATOM 638 N N . THR A 1 89 ? 5.462 6.443 -2.297 1.00 97.88 89 THR A N 1
ATOM 639 C CA . THR A 1 89 ? 4.592 6.120 -1.160 1.00 97.88 89 THR A CA 1
ATOM 640 C C . THR A 1 89 ? 3.191 5.780 -1.653 1.00 97.88 89 THR A C 1
ATOM 642 O O . THR A 1 89 ? 2.589 6.523 -2.432 1.00 97.88 89 THR A O 1
ATOM 645 N N . VAL A 1 90 ? 2.653 4.663 -1.174 1.00 98.06 90 VAL A N 1
ATOM 646 C CA . VAL A 1 90 ? 1.315 4.174 -1.503 1.00 98.06 90 VAL A CA 1
ATOM 647 C C . VAL A 1 90 ? 0.427 4.351 -0.270 1.00 98.06 90 VAL A C 1
ATOM 649 O O . VAL A 1 90 ? 0.741 3.816 0.793 1.00 98.06 90 VAL A O 1
ATOM 652 N N . PRO A 1 91 ? -0.673 5.121 -0.356 1.00 96.81 91 PRO A N 1
ATOM 653 C CA . PRO A 1 91 ? -1.565 5.315 0.780 1.00 96.81 91 PRO A CA 1
ATOM 654 C C . PRO A 1 91 ? -2.311 4.016 1.127 1.00 96.81 91 PRO A C 1
ATOM 656 O O . PRO A 1 91 ? -2.557 3.195 0.240 1.00 96.81 91 PRO A O 1
ATOM 659 N N . PRO A 1 92 ? -2.728 3.832 2.392 1.00 97.06 92 PRO A N 1
ATOM 660 C CA . PRO A 1 92 ? -3.507 2.664 2.773 1.00 97.06 92 PRO A CA 1
ATOM 661 C C . PRO A 1 92 ? -4.901 2.704 2.130 1.00 97.06 92 PRO A C 1
ATOM 663 O O . PRO A 1 92 ? -5.532 3.759 2.017 1.00 97.06 92 PRO A O 1
ATOM 666 N N . LEU A 1 93 ? -5.406 1.531 1.760 1.00 97.56 93 LEU A N 1
ATOM 667 C CA . LEU A 1 93 ? -6.782 1.286 1.354 1.00 97.56 93 LEU A CA 1
ATOM 668 C C . LEU A 1 93 ? -7.444 0.382 2.400 1.00 97.56 93 LEU A C 1
ATOM 670 O O . LEU A 1 93 ? -7.350 -0.844 2.350 1.00 97.56 93 LEU A O 1
ATOM 674 N N . VAL A 1 94 ? -8.119 1.017 3.354 1.00 97.56 94 VAL A N 1
ATOM 675 C CA . VAL A 1 94 ? -8.713 0.366 4.528 1.00 97.56 94 VAL A CA 1
ATOM 676 C C . VAL A 1 94 ? -10.236 0.318 4.405 1.00 97.56 94 VAL A C 1
ATOM 678 O O . VAL A 1 94 ? -10.854 1.237 3.863 1.00 97.56 94 VAL A O 1
ATOM 681 N N . ASN A 1 95 ? -10.856 -0.726 4.954 1.00 98.00 95 ASN A N 1
ATOM 682 C CA . ASN A 1 95 ? -12.299 -0.794 5.177 1.00 98.00 95 ASN A CA 1
ATOM 683 C C . ASN A 1 95 ? -12.575 -1.308 6.596 1.00 98.00 95 ASN A C 1
ATOM 685 O O . ASN A 1 95 ? -12.548 -2.513 6.829 1.00 98.00 95 ASN A O 1
ATOM 689 N N . LEU A 1 96 ? -12.822 -0.399 7.542 1.00 98.12 96 LEU A N 1
ATOM 690 C CA . LEU A 1 96 ? -13.138 -0.773 8.920 1.00 98.12 96 LEU A CA 1
ATOM 691 C C . LEU A 1 96 ? -14.631 -1.068 9.100 1.00 98.12 96 LEU A C 1
ATOM 693 O O . LEU A 1 96 ? -15.487 -0.263 8.726 1.00 98.12 96 LEU A O 1
ATOM 697 N N . THR A 1 97 ? -14.941 -2.187 9.748 1.00 98.25 97 THR A N 1
ATOM 698 C CA . THR A 1 97 ? -16.297 -2.576 10.149 1.00 98.25 97 THR A CA 1
ATOM 699 C C . THR A 1 97 ? -16.388 -2.727 11.664 1.00 98.25 97 THR A C 1
ATOM 701 O O . THR A 1 97 ? -15.396 -2.991 12.341 1.00 98.25 97 THR A O 1
ATOM 704 N N . LEU A 1 98 ? -17.587 -2.518 12.210 1.00 98.19 98 LEU A N 1
ATOM 705 C CA . LEU A 1 98 ? -17.873 -2.644 13.636 1.00 98.19 98 LEU A CA 1
ATOM 706 C C . LEU A 1 98 ? -19.079 -3.560 13.826 1.00 98.19 98 LEU A C 1
ATOM 708 O O . LEU A 1 98 ? -20.178 -3.234 13.373 1.00 98.19 98 LEU A O 1
ATOM 712 N N . ASP A 1 99 ? -18.881 -4.661 14.544 1.00 98.19 99 ASP A N 1
ATOM 713 C CA . ASP A 1 99 ? -19.965 -5.488 15.064 1.00 98.19 99 ASP A CA 1
ATOM 714 C C . ASP A 1 99 ? -20.168 -5.194 16.550 1.00 98.19 99 ASP A C 1
ATOM 716 O O . ASP A 1 99 ? -19.210 -5.076 17.314 1.00 98.19 99 ASP A O 1
ATOM 720 N N . LYS A 1 100 ? -21.426 -5.045 16.968 1.00 96.94 100 LYS A N 1
ATOM 721 C CA . LYS A 1 100 ? -21.782 -4.784 18.363 1.00 96.94 100 LYS A CA 1
ATOM 722 C C . LYS A 1 100 ? -22.905 -5.709 18.786 1.00 96.94 100 LYS A C 1
ATOM 724 O O . LYS A 1 100 ? -24.047 -5.573 18.345 1.00 96.94 100 LYS A O 1
ATOM 729 N N . VAL A 1 101 ? -22.602 -6.580 19.737 1.00 97.44 101 VAL A N 1
ATOM 730 C CA . VAL A 1 101 ? -23.538 -7.580 20.247 1.00 97.44 101 VAL A CA 1
ATOM 731 C C . VAL A 1 101 ? -23.670 -7.479 21.754 1.00 97.44 101 VAL A C 1
ATOM 733 O O . VAL A 1 101 ? -22.748 -7.075 22.454 1.00 97.44 101 VAL A O 1
ATOM 736 N N . HIS A 1 102 ? -24.844 -7.819 22.273 1.00 96.19 102 HIS A N 1
ATOM 737 C CA . HIS A 1 102 ? -25.054 -7.956 23.709 1.00 96.19 102 HIS A CA 1
ATOM 738 C C . HIS A 1 102 ? -24.974 -9.425 24.105 1.00 96.19 102 HIS A C 1
ATOM 740 O O . HIS A 1 102 ? -25.376 -10.305 23.343 1.00 96.19 102 HIS A O 1
ATOM 746 N N . GLU A 1 103 ? -24.514 -9.688 25.323 1.00 95.50 103 GLU A N 1
ATOM 747 C CA . GLU A 1 103 ? -24.474 -11.040 25.865 1.00 95.50 103 GLU A CA 1
ATOM 748 C C . GLU A 1 103 ? -25.610 -11.267 26.863 1.00 95.50 103 GLU A C 1
ATOM 750 O O . GLU A 1 103 ? -25.814 -10.503 27.809 1.00 95.50 103 GLU A O 1
ATOM 755 N N . GLY A 1 104 ? -26.346 -12.361 26.674 1.00 94.56 104 GLY A N 1
ATOM 756 C CA . GLY A 1 104 ? -27.401 -12.772 27.593 1.00 94.56 104 GLY A CA 1
ATOM 757 C C . GLY A 1 104 ? -28.594 -11.813 27.621 1.00 94.56 104 GLY A C 1
ATOM 758 O O . GLY A 1 104 ? -29.037 -11.306 26.596 1.00 94.56 104 GLY A O 1
ATOM 759 N N . ARG A 1 105 ? -29.173 -11.621 28.810 1.00 94.56 105 ARG A N 1
ATOM 760 C CA . ARG A 1 105 ? -30.360 -10.781 29.026 1.00 94.56 105 ARG A CA 1
ATOM 761 C C . ARG A 1 105 ? -30.026 -9.623 29.948 1.00 94.56 105 ARG A C 1
ATOM 763 O O . ARG A 1 105 ? -29.243 -9.777 30.878 1.00 94.56 105 ARG A O 1
ATOM 770 N N . PHE A 1 106 ? -30.692 -8.499 29.733 1.00 96.19 106 PHE A N 1
ATOM 771 C CA . PHE A 1 106 ? -30.523 -7.321 30.568 1.00 96.19 106 PHE A CA 1
ATOM 772 C C . PHE A 1 106 ? -31.586 -7.356 31.663 1.00 96.19 106 PHE A C 1
ATOM 774 O O . PHE A 1 106 ? -32.777 -7.517 31.385 1.00 96.19 106 PHE A O 1
ATOM 781 N N . VAL A 1 107 ? -31.148 -7.246 32.914 1.00 96.50 107 VAL A N 1
ATOM 782 C CA . VAL A 1 107 ? -32.012 -7.262 34.097 1.00 96.50 107 VAL A CA 1
ATOM 783 C C . VAL A 1 107 ? -31.773 -5.974 34.870 1.00 96.50 107 VAL A C 1
ATOM 785 O O . VAL A 1 107 ? -30.635 -5.566 35.087 1.00 96.50 107 VAL A O 1
ATOM 788 N N . VAL A 1 108 ? -32.857 -5.309 35.270 1.00 96.12 108 VAL A N 1
ATOM 789 C CA . VAL A 1 108 ? -32.781 -4.036 35.997 1.00 96.12 108 VAL A CA 1
ATOM 790 C C . VAL A 1 108 ? -31.992 -4.220 37.295 1.00 96.12 108 VAL A C 1
ATOM 792 O O . VAL A 1 108 ? -32.339 -5.065 38.117 1.00 96.12 108 VAL A O 1
ATOM 795 N N . GLY A 1 109 ? -30.963 -3.392 37.484 1.00 95.44 109 GLY A N 1
ATOM 796 C CA . GLY A 1 109 ? -30.101 -3.409 38.669 1.00 95.44 109 GLY A CA 1
ATOM 797 C C . GLY A 1 109 ? -28.925 -4.388 38.600 1.00 95.44 109 GLY A C 1
ATOM 798 O O . GLY A 1 109 ? -28.115 -4.400 39.524 1.00 95.44 109 GLY A O 1
ATOM 799 N N . GLU A 1 110 ? -28.799 -5.172 37.527 1.00 96.12 110 GLU A N 1
ATOM 800 C CA . GLU A 1 110 ? -27.660 -6.064 37.291 1.00 96.12 110 GLU A CA 1
ATOM 801 C C . GLU A 1 110 ? -26.703 -5.485 36.238 1.00 96.12 110 GLU A C 1
ATOM 803 O O . GLU A 1 110 ? -27.069 -4.617 35.444 1.00 96.12 110 GLU A O 1
ATOM 808 N N . GLN A 1 111 ? -25.457 -5.968 36.231 1.00 94.62 111 GLN A N 1
ATOM 809 C CA . GLN A 1 111 ? -24.502 -5.639 35.173 1.00 94.62 111 GLN A CA 1
ATOM 810 C C . GLN A 1 111 ? -24.797 -6.465 33.921 1.00 94.62 111 GLN A C 1
ATOM 812 O O . GLN A 1 111 ? -25.101 -7.654 34.011 1.00 94.62 111 GLN A O 1
ATOM 817 N N . ALA A 1 112 ? -24.645 -5.841 32.758 1.00 95.62 112 ALA A N 1
ATOM 818 C CA . ALA A 1 112 ? -24.766 -6.487 31.461 1.00 95.62 112 ALA A CA 1
ATOM 819 C C . ALA A 1 112 ? -23.571 -6.117 30.575 1.00 95.62 112 ALA A C 1
ATOM 821 O O . ALA A 1 112 ? -22.864 -5.148 30.858 1.00 95.62 112 ALA A O 1
ATOM 822 N N . ARG A 1 113 ? -23.331 -6.900 29.520 1.00 95.62 113 ARG A N 1
ATOM 823 C CA . ARG A 1 113 ? -22.149 -6.764 28.664 1.00 95.62 113 ARG A CA 1
ATOM 824 C C . ARG A 1 113 ? -22.556 -6.572 27.208 1.00 95.62 113 ARG A C 1
ATOM 826 O O . ARG A 1 113 ? -23.430 -7.276 26.701 1.00 95.62 113 ARG A O 1
ATOM 833 N N . TYR A 1 114 ? -21.882 -5.628 26.563 1.00 96.69 114 TYR A N 1
ATOM 834 C CA . TYR A 1 114 ? -21.749 -5.581 25.115 1.00 96.69 114 TYR A CA 1
ATOM 835 C C . TYR A 1 114 ? -20.340 -6.037 24.736 1.00 96.69 114 TYR A C 1
ATOM 837 O O . TYR A 1 114 ? -19.389 -5.766 25.470 1.00 96.69 114 TYR A O 1
ATOM 845 N N . VAL A 1 115 ? -20.227 -6.715 23.602 1.00 96.50 115 VAL A N 1
ATOM 846 C CA . VAL A 1 115 ? -18.969 -7.025 22.927 1.00 96.50 115 VAL A CA 1
ATOM 847 C C . VAL A 1 115 ? -18.978 -6.243 21.623 1.00 96.50 115 VAL A C 1
ATOM 849 O O . VAL A 1 115 ? -19.953 -6.301 20.872 1.00 96.50 115 VAL A O 1
ATOM 852 N N . LEU A 1 116 ? -17.939 -5.441 21.423 1.00 97.31 116 LEU A N 1
ATOM 853 C CA . LEU A 1 116 ? -17.718 -4.663 20.214 1.00 97.31 116 LEU A CA 1
ATOM 854 C C . LEU A 1 116 ? -16.465 -5.231 19.556 1.00 97.31 116 LEU A C 1
ATOM 856 O O . LEU A 1 116 ? -15.469 -5.424 20.248 1.00 97.31 116 LEU A O 1
ATOM 860 N N . THR A 1 117 ? -16.530 -5.503 18.259 1.00 97.31 117 THR A N 1
ATOM 861 C CA . THR A 1 117 ? -15.406 -6.033 17.484 1.00 97.31 117 THR A CA 1
ATOM 862 C C . THR A 1 117 ? -15.185 -5.141 16.280 1.00 97.31 117 THR A C 1
ATOM 864 O O . THR A 1 117 ? -16.102 -4.949 15.478 1.00 97.31 117 THR A O 1
ATOM 867 N N . VAL A 1 118 ? -13.975 -4.600 16.155 1.00 98.06 118 VAL A N 1
ATOM 868 C CA . VAL A 1 118 ? -13.561 -3.815 14.988 1.00 98.06 118 VAL A CA 1
ATOM 869 C C . VAL A 1 118 ? -12.759 -4.719 14.068 1.00 98.06 118 VAL A C 1
ATOM 871 O O . VAL A 1 118 ? -11.838 -5.390 14.521 1.00 98.06 118 VAL A O 1
ATOM 874 N N . SER A 1 119 ? -13.104 -4.749 12.783 1.00 98.19 119 SER A N 1
ATOM 875 C CA . SER A 1 119 ? -12.389 -5.542 11.777 1.00 98.19 119 SER A CA 1
ATOM 876 C C . SER A 1 119 ? -11.915 -4.664 10.630 1.00 98.19 119 SER A C 1
ATOM 878 O O . SER A 1 119 ? -12.602 -3.716 10.262 1.00 98.19 119 SER A O 1
ATOM 880 N N . ASN A 1 120 ? -10.764 -4.991 10.046 1.00 98.38 120 ASN A N 1
ATOM 881 C CA . ASN A 1 120 ? -10.298 -4.394 8.800 1.00 98.38 120 ASN A CA 1
ATOM 882 C C . ASN A 1 120 ? -10.551 -5.366 7.641 1.00 98.38 120 ASN A C 1
ATOM 884 O O . ASN A 1 120 ? -9.812 -6.325 7.439 1.00 98.38 120 ASN A O 1
ATOM 888 N N . GLU A 1 121 ? -11.600 -5.113 6.867 1.00 98.12 121 GLU A N 1
ATOM 889 C CA . GLU A 1 121 ? -11.936 -5.847 5.641 1.00 98.12 121 GLU A CA 1
ATOM 890 C C . GLU A 1 121 ? -11.279 -5.233 4.390 1.00 98.12 121 GLU A C 1
ATOM 892 O O . GLU A 1 121 ? -11.573 -5.636 3.263 1.00 98.12 121 GLU A O 1
ATOM 897 N N . GLY A 1 122 ? -10.435 -4.214 4.571 1.00 98.00 122 GLY A N 1
ATOM 898 C CA . GLY A 1 122 ? -9.668 -3.590 3.503 1.00 98.00 122 GLY A CA 1
ATOM 899 C C . GLY A 1 122 ? -8.478 -4.450 3.076 1.00 98.00 122 GLY A C 1
ATOM 900 O O . GLY A 1 122 ? -8.035 -5.324 3.824 1.00 98.00 122 GLY A O 1
ATOM 901 N N . PRO A 1 123 ? -7.944 -4.219 1.868 1.00 97.69 123 PRO A N 1
ATOM 902 C CA . PRO A 1 123 ? -6.797 -4.967 1.369 1.00 97.69 123 PRO A CA 1
ATOM 903 C C . PRO A 1 123 ? -5.448 -4.560 1.988 1.00 97.69 123 PRO A C 1
ATOM 905 O O . PRO A 1 123 ? -4.494 -5.320 1.846 1.00 97.69 123 PRO A O 1
ATOM 908 N N . THR A 1 124 ? -5.340 -3.405 2.657 1.00 98.44 124 THR A N 1
ATOM 909 C CA . THR A 1 124 ? -4.111 -2.985 3.359 1.00 98.44 124 THR A CA 1
ATOM 910 C C . THR A 1 124 ? -4.340 -2.837 4.861 1.00 98.44 124 THR A C 1
ATOM 912 O O . THR A 1 124 ? -5.473 -2.736 5.327 1.00 98.44 124 THR A O 1
ATOM 915 N N . GLU A 1 125 ? -3.250 -2.784 5.625 1.00 98.12 125 GLU A N 1
ATOM 916 C CA . GLU A 1 125 ? -3.261 -2.436 7.049 1.00 98.12 125 GLU A CA 1
ATOM 917 C C . GLU A 1 125 ? -3.827 -1.021 7.289 1.00 98.12 125 GLU A C 1
ATOM 919 O O . GLU A 1 125 ? -3.580 -0.107 6.497 1.00 98.12 125 GLU A O 1
ATOM 924 N N . ASP A 1 126 ? -4.576 -0.845 8.383 1.00 97.88 126 ASP A N 1
ATOM 925 C CA . ASP A 1 126 ? -4.859 0.472 8.959 1.00 97.88 126 ASP A CA 1
ATOM 926 C C . ASP A 1 126 ? -3.689 0.856 9.876 1.00 97.88 126 ASP A C 1
ATOM 928 O O . ASP A 1 126 ? -3.462 0.148 10.860 1.00 97.88 126 ASP A O 1
ATOM 932 N N . PRO A 1 127 ? -2.934 1.931 9.593 1.00 96.88 127 PRO A N 1
ATOM 933 C CA . PRO A 1 127 ? -1.784 2.313 10.413 1.00 96.88 127 PRO A CA 1
ATOM 934 C C . PRO A 1 127 ? -2.174 2.845 11.802 1.00 96.88 127 PRO A C 1
ATOM 936 O O . PRO A 1 127 ? -1.310 2.991 12.667 1.00 96.88 127 PRO A O 1
ATOM 939 N N . GLY A 1 128 ? -3.456 3.139 12.023 1.00 94.12 128 GLY A N 1
ATOM 940 C CA . GLY A 1 128 ? -3.985 3.694 13.253 1.00 94.12 128 GLY A CA 1
ATOM 941 C C . GLY A 1 128 ? -3.602 5.162 13.495 1.00 94.12 128 GLY A C 1
ATOM 942 O O . GLY A 1 128 ? -2.965 5.817 12.661 1.00 94.12 128 GLY A O 1
ATOM 943 N N . PRO A 1 129 ? -3.994 5.704 14.662 1.00 96.81 129 PRO A N 1
ATOM 944 C CA . PRO A 1 129 ? -4.841 5.061 15.673 1.00 96.81 129 PRO A CA 1
ATOM 945 C C . PRO A 1 129 ? -6.306 4.933 15.220 1.00 96.81 129 PRO A C 1
ATOM 947 O O . PRO A 1 129 ? -6.810 5.767 14.467 1.00 96.81 129 PRO A O 1
ATOM 950 N N . ILE A 1 130 ? -7.014 3.919 15.729 1.00 97.88 130 ILE A N 1
ATOM 951 C CA . ILE A 1 130 ? -8.447 3.711 15.465 1.00 97.88 130 ILE A C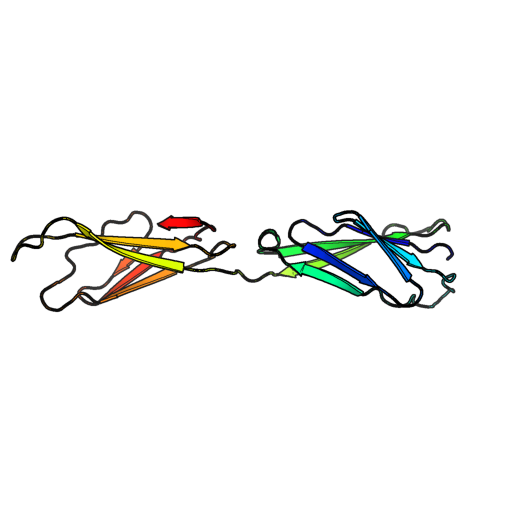A 1
ATOM 952 C C . ILE A 1 130 ? -9.261 4.243 16.645 1.00 97.88 130 ILE A C 1
ATOM 954 O O . ILE A 1 130 ? -9.060 3.830 17.786 1.00 97.88 130 ILE A O 1
ATOM 958 N N . THR A 1 131 ? -10.223 5.129 16.374 1.00 97.56 131 THR A N 1
ATOM 959 C CA . THR A 1 131 ? -11.158 5.647 17.384 1.00 97.56 131 THR A CA 1
ATOM 960 C C . THR A 1 131 ? -12.555 5.062 17.204 1.00 97.56 131 THR A C 1
ATOM 962 O O . THR A 1 131 ? -13.156 5.164 16.135 1.00 97.56 131 THR A O 1
ATOM 965 N N . LEU A 1 132 ? -13.106 4.520 18.288 1.00 97.44 132 LEU A N 1
ATOM 966 C CA . LEU A 1 132 ? -14.472 4.028 18.389 1.00 97.44 132 LEU A CA 1
ATOM 967 C C . LEU A 1 132 ? -15.259 4.882 19.384 1.00 97.44 132 LEU A C 1
ATOM 969 O O . LEU A 1 132 ? -14.819 5.084 20.512 1.00 97.44 132 LEU A O 1
ATOM 973 N N . THR A 1 133 ? -16.449 5.332 18.992 1.00 97.12 133 THR A N 1
ATOM 974 C CA . THR A 1 133 ? -17.355 6.076 19.876 1.00 97.12 133 THR A CA 1
ATOM 975 C C . THR A 1 133 ? -18.686 5.350 19.996 1.00 97.12 133 THR A C 1
ATOM 977 O O . THR A 1 133 ? -19.326 5.038 18.993 1.00 97.12 133 THR A O 1
ATOM 980 N N . ASP A 1 134 ? -19.127 5.134 21.230 1.00 97.56 134 ASP A N 1
ATOM 981 C CA . ASP A 1 134 ? -20.360 4.436 21.570 1.00 97.56 134 ASP A CA 1
ATOM 982 C C . ASP A 1 134 ? -21.200 5.256 22.555 1.00 97.56 134 ASP A C 1
ATOM 984 O O . ASP A 1 134 ? -20.807 5.504 23.697 1.00 97.56 134 ASP A O 1
ATOM 988 N N . VAL A 1 135 ? -22.382 5.682 22.110 1.00 97.25 135 VAL A N 1
ATOM 989 C CA . VAL A 1 135 ? -23.338 6.407 22.952 1.00 97.25 135 VAL A CA 1
ATOM 990 C C . VAL A 1 135 ? -24.329 5.407 23.532 1.00 97.25 135 VAL A C 1
ATOM 992 O O . VAL A 1 135 ? -25.169 4.849 22.824 1.00 97.25 135 VAL A O 1
ATOM 995 N N . LEU A 1 136 ? -24.241 5.196 24.842 1.00 95.56 136 LEU A N 1
ATOM 996 C CA . LEU A 1 136 ? -25.127 4.306 25.571 1.00 95.56 136 LEU A CA 1
ATOM 997 C C . LEU A 1 136 ? -26.555 4.880 25.606 1.00 95.56 136 LEU A C 1
ATOM 999 O O . LEU A 1 136 ? -26.734 6.057 25.930 1.00 95.56 136 LEU A O 1
ATOM 1003 N N . PRO A 1 137 ? -27.580 4.056 25.313 1.00 95.31 137 PRO A N 1
ATOM 1004 C CA . PRO A 1 137 ? -28.976 4.445 25.466 1.00 95.31 137 PRO A CA 1
ATOM 1005 C C . PRO A 1 137 ? -29.326 4.900 26.887 1.00 95.31 137 PRO A C 1
ATOM 1007 O O . PRO A 1 137 ? -28.747 4.425 27.869 1.00 95.31 137 PRO A O 1
ATOM 1010 N N . ASP A 1 138 ? -30.356 5.741 26.998 1.00 95.50 138 ASP A N 1
ATOM 1011 C CA . ASP A 1 138 ? -30.912 6.156 28.286 1.00 95.50 138 ASP A CA 1
ATOM 1012 C C . ASP A 1 138 ? -31.241 4.946 29.176 1.00 95.50 138 ASP A C 1
ATOM 1014 O O . ASP A 1 138 ? -31.821 3.949 28.740 1.00 95.50 138 ASP A O 1
ATOM 1018 N N . GLY A 1 139 ? -30.884 5.048 30.457 1.00 93.69 139 GLY A N 1
ATOM 1019 C CA . GLY A 1 139 ? -31.043 3.964 31.430 1.00 93.69 139 GLY A CA 1
ATOM 1020 C C . GLY A 1 139 ? -29.846 3.014 31.521 1.00 93.69 139 GLY A C 1
ATOM 1021 O O . GLY A 1 139 ? -29.832 2.176 32.422 1.00 93.69 139 GLY A O 1
ATOM 1022 N N . LEU A 1 140 ? -28.833 3.169 30.660 1.00 95.75 140 LEU A N 1
ATOM 1023 C CA . LEU A 1 140 ? -27.538 2.503 30.785 1.00 95.75 140 LEU A CA 1
ATOM 1024 C C . LEU A 1 140 ? -26.444 3.501 31.179 1.00 95.75 140 LEU A C 1
ATOM 1026 O O . LEU A 1 140 ? -26.435 4.656 30.763 1.00 95.75 140 LEU A O 1
ATOM 1030 N N . THR A 1 141 ? -25.494 3.031 31.979 1.00 94.56 141 THR A N 1
ATOM 1031 C CA . THR A 1 141 ? -24.278 3.765 32.344 1.00 94.56 141 THR A CA 1
ATOM 1032 C C . THR A 1 141 ? -23.114 2.795 32.318 1.00 94.56 141 THR A C 1
ATOM 1034 O O . THR A 1 141 ? -23.258 1.668 32.798 1.00 94.56 141 THR A O 1
ATOM 1037 N N . LEU A 1 142 ? -21.967 3.221 31.799 1.00 96.31 142 LEU A N 1
ATOM 1038 C CA . LEU A 1 142 ? -20.769 2.396 31.773 1.00 96.31 142 LEU A CA 1
ATOM 1039 C C . LEU A 1 142 ? -20.322 2.059 33.204 1.00 96.31 142 LEU A C 1
ATOM 1041 O O . LEU A 1 142 ? -20.064 2.957 34.005 1.00 96.31 142 LEU A O 1
ATOM 1045 N N . SER A 1 143 ? -20.214 0.765 33.520 1.00 94.19 143 SER A N 1
ATOM 1046 C CA . SER A 1 143 ? -19.595 0.292 34.768 1.00 94.19 143 SER A CA 1
ATOM 1047 C C . SER A 1 143 ? -18.101 -0.005 34.609 1.00 94.19 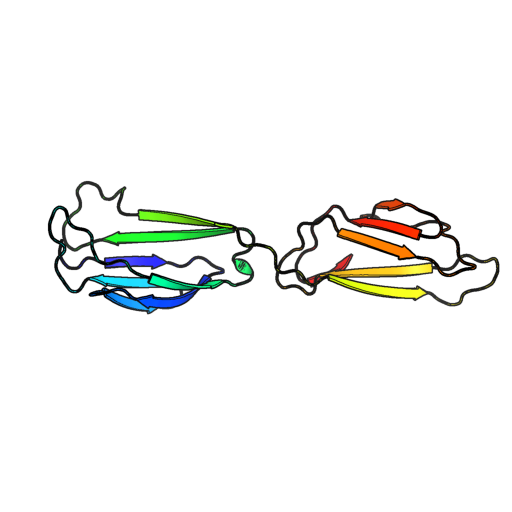143 SER A C 1
ATOM 1049 O O . SER A 1 143 ? -17.359 0.052 35.588 1.00 94.19 143 SER A O 1
ATOM 1051 N N . GLY A 1 144 ? -17.654 -0.290 33.385 1.00 94.06 144 GLY A N 1
ATOM 1052 C CA . GLY A 1 144 ? -16.253 -0.466 33.020 1.00 94.06 144 GLY A CA 1
ATOM 1053 C C . GLY A 1 144 ? -16.105 -1.066 31.624 1.00 94.06 144 GLY A C 1
ATOM 1054 O O . GLY A 1 144 ? -17.059 -1.613 31.072 1.00 94.06 144 GLY A O 1
ATOM 1055 N N . VAL A 1 145 ? -14.894 -0.982 31.075 1.00 95.38 145 VAL A N 1
ATOM 1056 C CA . VAL A 1 145 ? -14.490 -1.683 29.850 1.00 95.38 145 VAL A CA 1
ATOM 1057 C C . VAL A 1 145 ? -13.431 -2.719 30.217 1.00 95.38 145 VAL A C 1
ATOM 1059 O O . VAL A 1 145 ? -12.586 -2.473 31.075 1.00 95.38 145 VAL A O 1
ATOM 1062 N N . THR A 1 146 ? -13.501 -3.898 29.603 1.00 93.94 146 THR A N 1
ATOM 1063 C CA . THR A 1 146 ? -12.451 -4.919 29.696 1.00 93.94 146 THR A CA 1
ATOM 1064 C C . THR A 1 146 ? -11.823 -5.060 28.320 1.00 93.94 146 THR A C 1
ATOM 1066 O O . THR A 1 146 ? -12.495 -5.544 27.414 1.00 93.94 146 THR A O 1
ATOM 1069 N N . SER A 1 147 ? -10.575 -4.633 28.176 1.00 92.25 147 SER A N 1
ATOM 1070 C CA . SER A 1 147 ? -9.772 -4.789 26.966 1.00 92.25 147 SER A CA 1
ATOM 1071 C C . SER A 1 147 ? -8.293 -4.785 27.345 1.00 92.25 147 SER A C 1
ATOM 1073 O O . SER A 1 147 ? -7.922 -4.094 28.294 1.00 92.25 147 SER A O 1
ATOM 1075 N N . ASP A 1 148 ? -7.476 -5.513 26.585 1.00 87.81 148 ASP A N 1
ATOM 1076 C CA . ASP A 1 148 ? -6.016 -5.494 26.720 1.00 87.81 148 ASP A CA 1
ATOM 1077 C C . ASP A 1 148 ? -5.378 -4.381 25.865 1.00 87.81 148 ASP A C 1
ATOM 1079 O O . ASP A 1 148 ? -4.425 -3.748 26.314 1.00 87.81 148 ASP A O 1
ATOM 1083 N N . ASP A 1 149 ? -5.959 -4.074 24.695 1.00 93.31 149 ASP A N 1
ATOM 1084 C CA . ASP A 1 149 ? -5.337 -3.170 23.710 1.00 93.31 149 ASP A CA 1
ATOM 1085 C C . ASP A 1 149 ? -6.063 -1.822 23.512 1.00 93.31 149 ASP A C 1
ATOM 1087 O O . ASP A 1 149 ? -5.444 -0.830 23.129 1.00 93.31 149 ASP A O 1
ATOM 1091 N N . TRP A 1 150 ? -7.368 -1.752 23.801 1.00 97.19 150 TRP A N 1
ATOM 1092 C CA . TRP A 1 150 ? -8.155 -0.517 23.758 1.00 97.19 150 TRP A CA 1
ATOM 1093 C C . TRP A 1 150 ? -8.074 0.296 25.053 1.00 97.19 150 TRP A C 1
ATOM 1095 O O . TRP A 1 150 ? -8.364 -0.201 26.146 1.00 97.19 150 TRP A O 1
ATOM 1105 N N . ALA A 1 151 ? -7.796 1.591 24.914 1.00 96.88 151 ALA A N 1
ATOM 1106 C CA . ALA A 1 151 ? -7.918 2.575 25.983 1.00 96.88 151 ALA A CA 1
ATOM 1107 C C . ALA A 1 151 ? -9.263 3.305 25.872 1.00 96.88 151 ALA A C 1
ATOM 1109 O O . ALA A 1 151 ? -9.512 3.982 24.880 1.00 96.88 151 ALA A O 1
ATOM 1110 N N . CYS A 1 152 ? -10.128 3.182 26.884 1.00 97.19 152 CYS A N 1
ATOM 1111 C CA . CYS A 1 152 ? -11.479 3.751 26.854 1.00 97.19 152 CYS A CA 1
ATOM 1112 C C . CYS A 1 152 ? -11.745 4.740 27.991 1.00 97.19 152 CYS A C 1
ATOM 1114 O O . CYS A 1 152 ? -11.373 4.503 29.142 1.00 97.19 152 CYS A O 1
ATOM 1116 N N . GLU A 1 153 ? -12.491 5.797 27.684 1.00 96.50 153 GLU A N 1
ATOM 1117 C CA . GLU A 1 153 ? -12.962 6.793 28.643 1.00 96.50 153 GLU A CA 1
ATOM 1118 C C . GLU A 1 153 ? -14.431 7.174 28.411 1.00 96.50 153 GLU A C 1
ATOM 1120 O O . GLU A 1 153 ? -15.004 6.919 27.353 1.00 96.50 153 GLU A O 1
ATOM 1125 N N . GLY A 1 154 ? -15.055 7.785 29.423 1.00 96.12 154 GLY A N 1
ATOM 1126 C CA . GLY A 1 154 ? -16.444 8.243 29.368 1.00 96.12 154 GLY A CA 1
ATOM 1127 C C . GLY A 1 154 ? -17.394 7.492 30.302 1.00 96.12 154 GLY A C 1
ATOM 1128 O O . GLY A 1 154 ? -16.982 6.696 31.144 1.00 96.12 154 GLY A O 1
ATOM 1129 N N . THR A 1 155 ? -18.688 7.803 30.202 1.00 94.06 155 THR A N 1
ATOM 1130 C CA . THR A 1 155 ? -19.733 7.254 31.093 1.00 94.06 155 THR A CA 1
ATOM 1131 C C . THR A 1 155 ? -21.000 6.872 30.338 1.00 94.06 155 THR A C 1
ATOM 1133 O O . THR A 1 155 ? -21.453 5.735 30.430 1.00 94.06 155 THR A O 1
ATOM 1136 N N . THR A 1 156 ? -21.578 7.809 29.589 1.00 94.38 156 THR A N 1
ATOM 1137 C CA . THR A 1 156 ? -22.738 7.582 28.709 1.00 94.38 156 THR A CA 1
ATOM 1138 C C . THR A 1 156 ? -22.378 7.744 27.239 1.00 94.38 156 THR A C 1
ATOM 1140 O O . THR A 1 156 ? -22.970 7.088 26.398 1.00 94.38 156 THR A O 1
ATOM 1143 N N . SER A 1 157 ? -21.376 8.565 26.928 1.00 96.44 157 SER A N 1
ATOM 1144 C CA . SER A 1 157 ? -20.643 8.521 25.665 1.00 96.44 157 SER A CA 1
ATOM 1145 C C . SER A 1 157 ? -19.275 7.944 25.974 1.00 96.44 157 SER A C 1
ATOM 1147 O O . SER A 1 157 ? -18.539 8.545 26.757 1.00 96.44 157 SER A O 1
ATOM 1149 N N . VAL A 1 158 ? -18.978 6.773 25.425 1.00 97.25 158 VAL A N 1
ATOM 1150 C CA . VAL A 1 158 ? -17.721 6.056 25.625 1.00 97.25 158 VAL A CA 1
ATOM 1151 C C . VAL A 1 158 ? -16.882 6.220 24.369 1.00 97.25 158 VAL A C 1
ATOM 1153 O O . VAL A 1 158 ? -17.358 5.914 23.278 1.00 97.25 158 VAL A O 1
ATOM 1156 N N . THR A 1 159 ? -15.657 6.702 24.521 1.00 97.81 159 THR A N 1
ATOM 1157 C CA . THR A 1 159 ? -14.682 6.792 23.432 1.00 97.81 159 THR A CA 1
ATOM 1158 C C . THR A 1 159 ? -13.541 5.843 23.745 1.00 97.81 159 THR A C 1
ATOM 1160 O O . THR A 1 159 ? -13.003 5.874 24.850 1.00 97.81 159 THR A O 1
ATOM 1163 N N . CYS A 1 160 ? -13.195 4.996 22.785 1.00 97.94 160 CYS A N 1
ATOM 1164 C CA . CYS A 1 160 ? -12.123 4.021 22.871 1.00 97.94 160 CYS A CA 1
ATOM 1165 C C . CYS A 1 160 ? -11.106 4.265 21.754 1.00 97.94 160 CYS A C 1
ATOM 1167 O O . CYS A 1 160 ? -11.491 4.537 20.618 1.00 97.94 160 CYS A O 1
ATOM 1169 N N . GLU A 1 161 ? -9.823 4.135 22.070 1.00 98.31 161 GLU A N 1
ATOM 1170 C CA . GLU A 1 161 ? -8.718 4.244 21.120 1.00 98.31 161 GLU A CA 1
ATOM 1171 C C . GLU A 1 161 ? -7.908 2.947 21.094 1.00 98.31 161 GLU A C 1
ATOM 1173 O O . GLU A 1 161 ? -7.517 2.429 22.143 1.00 98.31 161 GLU A O 1
ATOM 1178 N N . TYR A 1 162 ? -7.659 2.441 19.890 1.00 97.88 162 TYR A N 1
ATOM 1179 C CA . TYR A 1 162 ? -6.717 1.365 19.611 1.00 97.88 162 TYR A CA 1
ATOM 1180 C C . TYR A 1 162 ? -5.486 1.975 18.944 1.00 97.88 162 TYR A C 1
ATOM 1182 O O . TYR A 1 162 ? -5.566 2.501 17.833 1.00 97.88 162 TYR A O 1
ATOM 1190 N N . ALA A 1 163 ? -4.360 1.961 19.655 1.00 96.62 163 ALA A N 1
ATOM 1191 C CA . ALA A 1 163 ? -3.156 2.685 19.244 1.00 96.62 163 ALA A CA 1
ATOM 1192 C C . ALA A 1 163 ? -2.304 1.936 18.207 1.00 96.62 163 ALA A C 1
ATOM 1194 O O . ALA A 1 163 ? -1.442 2.543 17.575 1.00 96.62 163 ALA A O 1
ATOM 1195 N N . ALA A 1 164 ? -2.491 0.621 18.080 1.00 96.25 164 ALA A N 1
ATOM 1196 C CA . ALA A 1 164 ? -1.725 -0.203 17.157 1.00 96.25 164 ALA A CA 1
ATOM 1197 C C . ALA A 1 164 ? -2.337 -0.193 15.750 1.00 96.25 164 ALA A C 1
ATOM 1199 O O . ALA A 1 164 ? -3.489 0.193 15.550 1.00 96.25 164 ALA A O 1
ATOM 1200 N N . ALA A 1 165 ? -1.550 -0.648 14.780 1.00 96.94 165 ALA A N 1
ATOM 1201 C CA . ALA A 1 165 ? -2.038 -0.891 13.435 1.00 96.94 165 ALA A CA 1
ATOM 1202 C C . ALA A 1 165 ? -2.931 -2.144 13.396 1.00 96.94 165 ALA A C 1
ATOM 1204 O O . ALA A 1 165 ? -2.731 -3.081 14.175 1.00 96.94 165 ALA A O 1
ATOM 1205 N N . LEU A 1 166 ? -3.904 -2.170 12.483 1.00 97.88 166 LEU A N 1
ATOM 1206 C CA . LEU A 1 166 ? -4.797 -3.311 12.275 1.00 97.88 166 LEU A CA 1
ATOM 1207 C C . LEU A 1 166 ? -4.569 -3.909 10.875 1.00 97.88 166 LEU A C 1
ATOM 1209 O O . LEU A 1 166 ? -5.003 -3.309 9.883 1.00 97.88 166 LEU A O 1
ATOM 1213 N N . PRO A 1 167 ? -3.917 -5.085 10.764 1.00 97.62 167 PRO A N 1
ATOM 1214 C CA . PRO A 1 167 ? -3.632 -5.718 9.477 1.00 97.62 167 PRO A CA 1
ATOM 1215 C C . PRO A 1 167 ? -4.889 -5.980 8.644 1.00 97.62 167 PRO A C 1
ATOM 1217 O O . PRO A 1 167 ? -5.985 -6.126 9.188 1.00 97.62 167 PRO A O 1
ATOM 1220 N N . ALA A 1 168 ? -4.726 -6.116 7.327 1.00 97.62 168 ALA A N 1
ATOM 1221 C CA . ALA A 1 168 ? -5.795 -6.583 6.447 1.00 97.62 168 ALA A CA 1
ATOM 1222 C C . ALA A 1 168 ? -6.334 -7.948 6.921 1.00 97.62 168 ALA A C 1
ATOM 1224 O O . ALA A 1 168 ? -5.568 -8.879 7.181 1.00 97.62 168 ALA A O 1
ATOM 1225 N N . GLY A 1 169 ? -7.654 -8.063 7.066 1.00 97.50 169 GLY A N 1
ATOM 1226 C CA . GLY A 1 169 ? -8.326 -9.235 7.635 1.00 97.50 169 GLY A CA 1
ATOM 1227 C C . GLY A 1 169 ? -8.195 -9.382 9.158 1.00 97.50 169 GLY A C 1
ATOM 1228 O O . GLY A 1 169 ? -8.681 -10.368 9.712 1.00 97.50 169 GLY A O 1
ATOM 1229 N N . GLY A 1 170 ? -7.538 -8.440 9.840 1.00 97.31 170 GLY A N 1
ATOM 1230 C CA . GLY A 1 170 ? -7.406 -8.413 11.293 1.00 97.31 170 GLY A CA 1
ATOM 1231 C C . GLY A 1 170 ? -8.687 -7.965 11.999 1.00 97.31 170 GLY A C 1
ATOM 1232 O O . GLY A 1 170 ? -9.504 -7.233 11.438 1.00 97.31 170 GLY A O 1
ATOM 1233 N N . SER A 1 171 ? -8.834 -8.380 13.258 1.00 96.56 171 SER A N 1
ATOM 1234 C CA . SER A 1 171 ? -9.922 -7.965 14.148 1.00 96.56 171 SER A CA 1
ATOM 1235 C C . SER A 1 171 ? -9.425 -7.773 15.578 1.00 96.56 171 SER A C 1
ATOM 1237 O O . SER A 1 171 ? -8.567 -8.541 16.021 1.00 96.56 171 SER A O 1
ATOM 1239 N N . THR A 1 172 ? -10.009 -6.822 16.305 1.00 94.25 172 THR A N 1
ATOM 1240 C CA . THR A 1 172 ? -9.723 -6.540 17.721 1.00 94.25 172 THR A CA 1
ATOM 1241 C C . THR A 1 172 ? -10.986 -6.245 18.523 1.00 94.25 172 THR A C 1
ATOM 1243 O O . THR A 1 172 ? -12.053 -5.982 17.918 1.00 94.25 172 THR A O 1
#

Sequence (172 aa):
ARDVMVVDTLPEGLTPVSATGDDWTCDEDGQELTCVLGSPLAPDTDAPPITVTVLVEPAAYPTVTNLAEVGSEATDPEPADNTDEDEVTVPPLVNLTLDKVHEGRFVVGEQARYVLTVSNEGPTEDPGPITLTDVLPDGLTLSGVTSDDWACEGTTSVTCEYAAALPAGGST

pLDDT: mean 96.77, std 1.7, range [87.81, 98.56]